Protein AF-A0A835M250-F1 (afdb_monomer_lite)

Secondary structure (DSSP, 8-state):
-------TTHHHH--SGGGGS---EEEEEEETTEEEEEETTS-EEEEETTT--EEEE---STTEEEEEEEEETTTTEEEEEEEETTTTT-S-EEEEEE--

InterPro domains:
  IPR057221 Repeat of unknown function DUF7899 [PF25463] (1-100)

Structure (mmCIF, N/CA/C/O backbone):
data_AF-A0A835M250-F1
#
_entry.id   AF-A0A835M250-F1
#
loop_
_atom_site.group_PDB
_atom_site.id
_atom_site.type_symbol
_atom_site.label_atom_id
_atom_site.label_alt_id
_atom_site.label_comp_id
_atom_site.label_asym_id
_atom_site.label_entity_id
_atom_site.label_seq_id
_atom_site.pdbx_PDB_ins_code
_atom_site.Cartn_x
_atom_site.Cartn_y
_atom_site.Cartn_z
_atom_site.occupancy
_atom_site.B_iso_or_equiv
_atom_site.auth_seq_id
_atom_site.auth_comp_id
_atom_site.auth_asym_id
_atom_site.auth_atom_id
_atom_site.pdbx_PDB_model_num
ATOM 1 N N . GLU A 1 1 ? -7.478 20.512 8.770 1.00 58.53 1 GLU A N 1
ATOM 2 C CA . GLU A 1 1 ? -6.194 19.859 8.443 1.00 58.53 1 GLU A CA 1
ATOM 3 C C . GLU A 1 1 ? -6.392 19.007 7.202 1.00 58.53 1 GLU A C 1
ATOM 5 O O . GLU A 1 1 ? -7.424 18.350 7.109 1.00 58.53 1 GLU A O 1
ATOM 10 N N . GLU A 1 2 ? -5.471 19.072 6.245 1.00 68.00 2 GLU A N 1
ATOM 11 C CA . GLU A 1 2 ? -5.554 18.348 4.969 1.00 68.00 2 GLU A CA 1
ATOM 12 C C . GLU A 1 2 ? -4.732 17.051 5.027 1.00 68.00 2 GLU A C 1
ATOM 14 O O . GLU A 1 2 ? -3.668 17.013 5.646 1.00 68.00 2 GLU A O 1
ATOM 19 N N . PHE A 1 3 ? -5.222 15.982 4.392 1.00 62.19 3 PHE A N 1
ATOM 20 C CA . PHE A 1 3 ? -4.489 14.720 4.267 1.00 62.19 3 PHE A CA 1
ATOM 21 C C . PHE A 1 3 ? -3.423 14.844 3.173 1.00 62.19 3 PHE A C 1
ATOM 23 O O . PHE A 1 3 ? -3.711 14.632 1.994 1.00 62.19 3 PHE A O 1
ATOM 30 N N . ASP A 1 4 ? -2.195 15.198 3.557 1.00 73.88 4 ASP A N 1
ATOM 31 C CA . ASP A 1 4 ? -1.096 15.331 2.601 1.00 73.88 4 ASP A CA 1
ATOM 32 C C . ASP A 1 4 ? -0.351 14.002 2.389 1.00 73.88 4 ASP A C 1
ATOM 34 O O . ASP A 1 4 ? 0.197 13.379 3.308 1.00 73.88 4 ASP A O 1
ATOM 38 N N . THR A 1 5 ? -0.336 13.564 1.133 1.00 71.38 5 THR A N 1
ATOM 39 C CA . THR A 1 5 ? 0.395 12.375 0.680 1.00 71.38 5 THR A CA 1
ATOM 40 C C . THR A 1 5 ? 1.833 12.695 0.285 1.00 71.38 5 THR A C 1
ATOM 42 O O . THR A 1 5 ? 2.636 11.776 0.143 1.00 71.38 5 THR A O 1
ATOM 45 N N . TYR A 1 6 ? 2.177 13.972 0.119 1.00 75.00 6 TYR A N 1
ATOM 46 C CA . TYR A 1 6 ? 3.508 14.426 -0.247 1.00 75.00 6 TYR A CA 1
ATOM 47 C C . TYR A 1 6 ? 4.422 14.487 0.986 1.00 75.00 6 TYR A C 1
ATOM 49 O O . TYR A 1 6 ? 4.054 15.013 2.034 1.00 75.00 6 TYR A O 1
ATOM 57 N N . ASP A 1 7 ? 5.629 13.925 0.885 1.00 74.56 7 ASP A N 1
ATOM 58 C CA . ASP A 1 7 ? 6.631 13.999 1.954 1.00 74.56 7 ASP A CA 1
ATOM 59 C C . ASP A 1 7 ? 8.048 13.928 1.387 1.00 74.56 7 ASP A C 1
ATOM 61 O O . ASP A 1 7 ? 8.486 12.900 0.861 1.00 74.56 7 ASP A O 1
ATOM 65 N N . LEU A 1 8 ? 8.790 15.022 1.575 1.00 68.12 8 LEU A N 1
ATOM 66 C CA . LEU A 1 8 ? 10.199 15.161 1.208 1.00 68.12 8 LEU A CA 1
ATOM 67 C C . LEU A 1 8 ? 11.086 14.029 1.743 1.00 68.12 8 LEU A C 1
ATOM 69 O O . LEU A 1 8 ? 11.988 13.587 1.033 1.00 68.12 8 LEU A O 1
ATOM 73 N N . ASN A 1 9 ? 10.817 13.515 2.944 1.00 70.25 9 ASN A N 1
ATOM 74 C CA . ASN A 1 9 ? 11.605 12.437 3.540 1.00 70.25 9 ASN A CA 1
ATOM 75 C C . ASN A 1 9 ? 11.316 11.089 2.875 1.00 70.25 9 ASN A C 1
ATOM 77 O O . ASN A 1 9 ? 12.230 10.301 2.631 1.00 70.25 9 ASN A O 1
ATOM 81 N N . ALA A 1 10 ? 10.061 10.837 2.505 1.00 67.12 10 ALA A N 1
ATOM 82 C CA . ALA A 1 10 ? 9.678 9.615 1.805 1.00 67.12 10 ALA A CA 1
ATOM 83 C C . ALA A 1 10 ? 10.222 9.575 0.369 1.00 67.12 10 ALA A C 1
ATOM 85 O O . ALA A 1 10 ? 10.525 8.511 -0.172 1.00 67.12 10 ALA A O 1
ATOM 86 N N . HIS A 1 11 ? 10.427 10.742 -0.245 1.00 66.25 11 HIS A N 1
ATOM 87 C CA . HIS A 1 11 ? 11.026 10.864 -1.574 1.00 66.25 11 HIS A CA 1
ATOM 88 C C . HIS A 1 11 ? 12.503 10.455 -1.638 1.00 66.25 11 HIS A C 1
ATOM 90 O O . HIS A 1 11 ? 12.987 10.116 -2.725 1.00 66.25 11 HIS A O 1
ATOM 96 N N . LEU A 1 12 ? 13.220 10.448 -0.509 1.00 67.75 12 LEU A N 1
ATOM 97 C CA . LEU A 1 12 ? 14.592 9.931 -0.442 1.00 67.75 12 LEU A CA 1
ATOM 98 C C . LEU A 1 12 ? 14.632 8.412 -0.646 1.00 67.75 12 LEU A C 1
ATOM 100 O O . LEU A 1 12 ? 15.565 7.909 -1.265 1.00 67.75 12 LEU A O 1
ATOM 104 N N . PHE A 1 13 ? 13.595 7.699 -0.196 1.00 74.25 13 PHE A N 1
ATOM 105 C CA . PHE A 1 13 ? 13.486 6.247 -0.338 1.00 74.25 13 PHE A CA 1
ATOM 106 C C . PHE A 1 13 ? 13.159 5.805 -1.773 1.00 74.25 13 PHE A C 1
ATOM 108 O O . PHE A 1 13 ? 13.428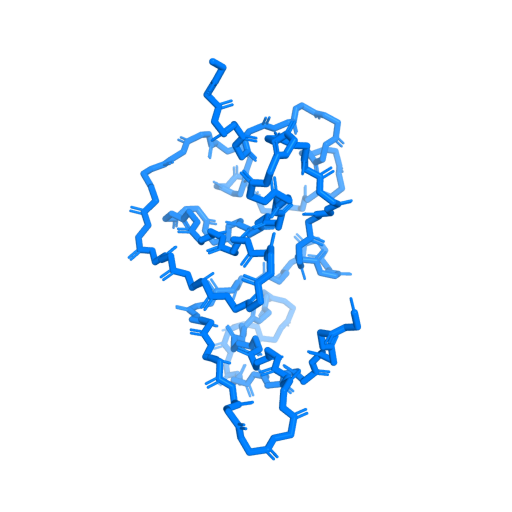 4.667 -2.135 1.00 74.25 13 PHE A O 1
ATOM 115 N N . MET A 1 14 ? 12.607 6.681 -2.621 1.00 76.31 14 MET A N 1
ATOM 116 C CA . MET A 1 14 ? 12.133 6.295 -3.956 1.00 76.31 14 MET A CA 1
ATOM 117 C C . MET A 1 14 ? 13.158 6.527 -5.069 1.00 76.31 14 MET A C 1
ATOM 119 O O . MET A 1 14 ? 13.813 7.572 -5.139 1.00 76.31 14 MET A O 1
ATOM 123 N N . ARG A 1 15 ? 13.265 5.562 -5.994 1.00 79.12 15 ARG A N 1
ATOM 124 C CA . ARG A 1 15 ? 14.199 5.618 -7.133 1.00 79.12 15 ARG A CA 1
ATOM 125 C C . ARG A 1 15 ? 13.583 6.274 -8.365 1.00 79.12 15 ARG A C 1
ATOM 127 O O . ARG A 1 15 ? 14.299 6.920 -9.125 1.00 79.12 15 ARG A O 1
ATOM 134 N N . LEU A 1 16 ? 12.272 6.140 -8.573 1.00 76.62 16 LEU A N 1
ATOM 135 C CA . LEU A 1 16 ? 11.601 6.709 -9.745 1.00 76.62 16 LEU A CA 1
ATOM 136 C C . LEU A 1 16 ? 11.250 8.183 -9.503 1.00 76.62 16 LEU A C 1
ATOM 138 O O . LEU A 1 16 ? 10.598 8.530 -8.524 1.00 76.62 16 LEU A O 1
ATOM 142 N N . GLN A 1 17 ? 11.673 9.064 -10.412 1.00 74.94 17 GLN A N 1
ATOM 143 C CA . GLN A 1 17 ? 11.523 10.518 -10.254 1.00 74.94 17 GLN A CA 1
ATOM 144 C C . GLN A 1 17 ? 10.057 10.967 -10.212 1.00 74.94 17 GLN A C 1
ATOM 146 O O . GLN A 1 17 ? 9.710 11.873 -9.461 1.00 74.94 17 GLN A O 1
ATOM 151 N N . PHE A 1 18 ? 9.175 10.313 -10.972 1.00 75.75 18 PHE A N 1
ATOM 152 C CA . PHE A 1 18 ? 7.754 10.671 -10.998 1.00 75.75 18 PHE A CA 1
ATOM 153 C C . PHE A 1 18 ? 7.041 10.376 -9.673 1.00 75.75 18 PHE A C 1
ATOM 155 O O . PHE A 1 18 ? 6.087 11.073 -9.339 1.00 75.75 18 PHE A O 1
ATOM 162 N N . LEU A 1 19 ? 7.536 9.409 -8.891 1.00 70.06 19 LEU A N 1
ATOM 163 C CA . LEU A 1 19 ? 7.029 9.122 -7.551 1.00 70.06 19 LEU A CA 1
ATOM 164 C C . LEU A 1 19 ? 7.319 10.275 -6.568 1.00 70.06 19 LEU A C 1
ATOM 166 O O . LEU A 1 19 ? 6.641 10.409 -5.554 1.00 70.06 19 LEU A O 1
ATOM 170 N N . LYS A 1 20 ? 8.299 11.139 -6.872 1.00 72.44 20 LYS A N 1
ATOM 171 C CA . LYS A 1 20 ? 8.720 12.256 -6.011 1.00 72.44 20 LYS A CA 1
ATOM 172 C C . LYS A 1 20 ? 7.897 13.529 -6.169 1.00 72.44 20 LYS A C 1
ATOM 174 O O . LYS A 1 20 ? 8.218 14.537 -5.556 1.00 72.44 20 LYS A O 1
ATOM 179 N N . LYS A 1 21 ? 6.881 13.518 -7.032 1.00 76.25 21 LYS A N 1
ATOM 180 C CA . LYS A 1 21 ? 6.069 14.694 -7.343 1.00 76.25 21 LYS A CA 1
ATOM 181 C C . LYS A 1 21 ? 4.692 14.571 -6.696 1.00 76.25 21 LYS A C 1
ATOM 183 O O . LYS A 1 21 ? 4.035 13.540 -6.836 1.00 76.25 21 LYS A O 1
ATOM 188 N N . GLY A 1 22 ? 4.230 15.651 -6.064 1.00 79.38 22 GLY A N 1
ATOM 189 C CA . GLY A 1 22 ? 2.831 15.787 -5.664 1.00 79.38 22 GLY A CA 1
ATOM 190 C C . GLY A 1 22 ? 1.921 15.634 -6.884 1.00 79.38 22 GLY A C 1
ATOM 191 O O . GLY A 1 22 ? 2.184 16.198 -7.951 1.00 79.38 22 GLY A O 1
ATOM 192 N N . SER A 1 23 ? 0.879 14.819 -6.762 1.00 87.44 23 SER A N 1
ATOM 193 C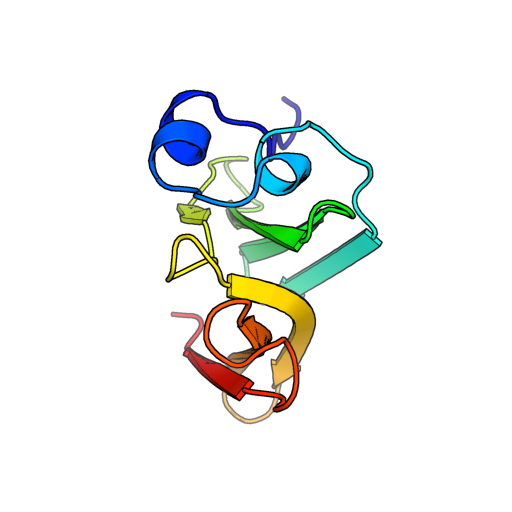 CA . SER A 1 23 ? -0.029 14.529 -7.870 1.00 87.44 23 SER A CA 1
ATOM 194 C C . SER A 1 23 ? -1.449 14.288 -7.373 1.00 87.44 23 SER A C 1
ATOM 196 O O . SER A 1 23 ? -1.686 14.150 -6.176 1.00 87.44 23 SER A O 1
ATOM 198 N N . LYS A 1 24 ? -2.407 14.285 -8.304 1.00 91.94 24 LYS A N 1
ATOM 199 C CA . LYS A 1 24 ? -3.819 14.076 -7.981 1.00 91.94 24 LYS A CA 1
ATOM 200 C C . LYS A 1 24 ? -4.025 12.684 -7.393 1.00 91.94 24 LYS A C 1
ATOM 202 O O . LYS A 1 24 ? -3.411 11.724 -7.855 1.00 91.94 24 LYS A O 1
ATOM 207 N N . ILE A 1 25 ? -4.932 12.577 -6.430 1.00 93.25 25 ILE A N 1
ATOM 208 C CA . ILE A 1 25 ? -5.412 11.286 -5.942 1.00 93.25 25 ILE A CA 1
ATOM 209 C C . ILE A 1 25 ? -6.321 10.672 -7.009 1.00 93.25 25 ILE A C 1
ATOM 211 O O . ILE A 1 25 ? -7.195 11.354 -7.545 1.00 93.25 25 ILE A O 1
ATOM 215 N N . ILE A 1 26 ? -6.072 9.409 -7.348 1.00 95.31 26 ILE A N 1
ATOM 216 C CA . ILE A 1 26 ? -6.807 8.661 -8.379 1.00 95.31 26 ILE A CA 1
ATOM 217 C C . ILE A 1 26 ? -7.672 7.547 -7.793 1.00 95.31 26 ILE A C 1
ATOM 219 O O . ILE A 1 26 ? -8.621 7.116 -8.438 1.00 95.31 26 ILE A O 1
ATOM 223 N N . GLU A 1 27 ? -7.374 7.100 -6.576 1.00 96.44 27 GLU A N 1
ATOM 224 C CA . GLU A 1 27 ? -8.144 6.073 -5.883 1.00 96.44 27 GLU A CA 1
ATOM 225 C C . GLU A 1 27 ? -8.096 6.335 -4.377 1.00 96.44 27 GLU A C 1
ATOM 227 O O . GLU A 1 27 ? -7.062 6.728 -3.826 1.00 96.44 27 GLU A O 1
ATOM 232 N N . ILE A 1 28 ? -9.240 6.140 -3.723 1.00 96.06 28 ILE A N 1
ATOM 233 C CA . ILE A 1 28 ? -9.390 6.217 -2.274 1.00 96.06 28 ILE A CA 1
ATOM 234 C C . ILE A 1 28 ? -10.113 4.951 -1.836 1.00 96.06 28 ILE A C 1
ATOM 236 O O . ILE A 1 28 ? -11.208 4.659 -2.317 1.00 96.06 28 ILE A O 1
ATOM 240 N N . VAL A 1 29 ? -9.510 4.218 -0.908 1.00 96.69 29 VAL A N 1
ATOM 241 C CA . VAL A 1 29 ? -10.110 3.045 -0.277 1.00 96.69 29 VAL A CA 1
ATOM 242 C C . VAL A 1 29 ? -10.249 3.337 1.206 1.00 96.69 29 VAL A C 1
ATOM 244 O O . VAL A 1 29 ? -9.265 3.627 1.876 1.00 96.69 29 VAL A O 1
ATOM 247 N N . ALA A 1 30 ? -11.471 3.263 1.722 1.00 95.25 30 ALA A N 1
ATOM 248 C CA . ALA A 1 30 ? -11.742 3.385 3.148 1.00 95.25 30 ALA A CA 1
ATOM 249 C C . ALA A 1 30 ? -12.094 2.009 3.718 1.00 95.25 30 ALA A C 1
ATOM 251 O O . ALA A 1 30 ? -12.958 1.311 3.178 1.00 95.25 30 ALA A O 1
ATOM 252 N N . ALA A 1 31 ? -11.423 1.624 4.800 1.00 94.44 31 ALA A N 1
ATOM 253 C CA . ALA A 1 31 ? -11.674 0.378 5.509 1.00 94.44 31 ALA A CA 1
ATOM 254 C C . ALA A 1 31 ? -11.401 0.570 7.005 1.00 94.44 31 ALA A C 1
ATOM 256 O O . ALA A 1 31 ? -10.323 1.025 7.387 1.00 94.44 31 ALA A O 1
ATOM 257 N N . LYS A 1 32 ? -12.381 0.210 7.847 1.00 90.31 32 LYS A N 1
ATOM 258 C CA . LYS A 1 32 ? -12.385 0.531 9.286 1.00 90.31 32 LYS A CA 1
ATOM 259 C C . LYS A 1 32 ? -12.150 2.038 9.496 1.00 90.31 32 LYS A C 1
ATOM 261 O O . LYS A 1 32 ? -12.785 2.845 8.821 1.00 90.31 32 LYS A O 1
ATOM 266 N N . ASP A 1 33 ? -11.213 2.401 10.367 1.00 92.44 33 ASP A N 1
ATOM 267 C CA . ASP A 1 33 ? -10.828 3.784 10.658 1.00 92.44 33 ASP A CA 1
ATOM 268 C C . ASP A 1 33 ? -9.639 4.267 9.811 1.00 92.44 33 ASP A C 1
ATOM 270 O O . ASP A 1 33 ? -9.024 5.288 10.131 1.00 92.44 33 ASP A O 1
ATOM 274 N N . VAL A 1 34 ? -9.294 3.549 8.734 1.00 94.69 34 VAL A N 1
ATOM 275 C CA . VAL A 1 34 ? -8.138 3.851 7.882 1.00 94.69 34 VAL A CA 1
ATOM 276 C C . VAL A 1 34 ? -8.577 4.240 6.471 1.00 94.69 34 VAL A C 1
ATOM 278 O O . VAL A 1 34 ? -9.374 3.559 5.822 1.00 94.69 34 VAL A O 1
ATOM 281 N N . ILE A 1 35 ? -8.013 5.341 5.978 1.00 95.06 35 ILE A N 1
ATOM 282 C CA . ILE A 1 35 ? -8.139 5.802 4.597 1.00 95.06 35 ILE A CA 1
ATOM 283 C C . ILE A 1 35 ? -6.823 5.527 3.881 1.00 95.06 35 ILE A C 1
ATOM 285 O O . ILE A 1 35 ? -5.770 6.016 4.287 1.00 95.06 35 ILE A O 1
ATOM 289 N N . PHE A 1 36 ? -6.895 4.787 2.784 1.00 96.00 36 PHE A N 1
ATOM 290 C CA . PHE A 1 36 ? -5.793 4.557 1.865 1.00 96.00 36 PHE A CA 1
ATOM 291 C C . PHE A 1 36 ? -5.996 5.411 0.622 1.00 96.00 36 PHE A C 1
ATOM 293 O O . PHE A 1 36 ? -7.073 5.414 0.026 1.00 96.00 36 PHE A O 1
ATOM 300 N N . THR A 1 37 ? -4.957 6.121 0.210 1.00 95.62 37 THR A N 1
ATOM 301 C CA . THR A 1 37 ? -4.996 6.990 -0.968 1.00 95.62 37 THR A CA 1
ATOM 302 C C . THR A 1 37 ? -3.915 6.577 -1.946 1.00 95.62 37 THR A C 1
ATOM 304 O O . THR A 1 37 ? -2.763 6.407 -1.539 1.00 95.62 37 THR A O 1
ATOM 307 N N . LEU A 1 38 ? -4.257 6.476 -3.226 1.00 95.62 38 LEU A N 1
ATOM 308 C CA . LEU A 1 38 ? -3.307 6.279 -4.315 1.00 95.62 38 LEU A CA 1
ATOM 309 C C . LEU A 1 38 ? -3.230 7.552 -5.153 1.00 95.62 38 LEU A C 1
ATOM 311 O O . LEU A 1 38 ? -4.227 8.010 -5.714 1.00 95.62 38 LEU A O 1
ATOM 315 N N . ALA A 1 39 ? -2.032 8.113 -5.257 1.00 93.44 39 ALA A N 1
ATOM 316 C CA . ALA A 1 39 ? -1.753 9.246 -6.120 1.00 93.44 39 ALA A CA 1
ATOM 317 C C . ALA A 1 39 ? -1.436 8.784 -7.551 1.00 93.44 39 ALA A C 1
ATOM 319 O O . ALA A 1 39 ? -0.937 7.680 -7.768 1.0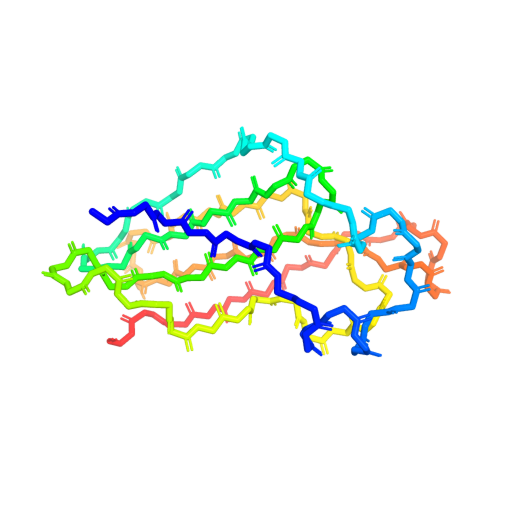0 93.44 39 ALA A O 1
ATOM 320 N N . GLN A 1 40 ? -1.662 9.648 -8.541 1.00 91.88 40 GLN A N 1
ATOM 321 C CA . GLN A 1 40 ? -1.343 9.386 -9.950 1.00 91.88 40 GLN A CA 1
ATOM 322 C C . GLN A 1 40 ? 0.144 9.059 -10.161 1.00 91.88 40 GLN A C 1
ATOM 324 O O . GLN A 1 40 ? 0.500 8.305 -11.064 1.00 91.88 40 GLN A O 1
ATOM 329 N N . SER A 1 41 ? 1.017 9.587 -9.304 1.00 90.12 41 SER A N 1
ATOM 330 C CA . SER A 1 41 ? 2.437 9.245 -9.260 1.00 90.12 41 SER A CA 1
ATOM 331 C C . SER A 1 41 ? 2.705 7.788 -8.874 1.00 90.12 41 SER A C 1
ATOM 333 O O . SER A 1 41 ? 3.846 7.367 -8.985 1.00 90.12 41 SER A O 1
ATOM 335 N N . SER A 1 42 ? 1.682 7.005 -8.503 1.00 91.88 42 SER A N 1
ATOM 336 C CA . SER A 1 42 ? 1.759 5.630 -7.976 1.00 91.88 42 SER A CA 1
ATOM 337 C C . SER A 1 42 ? 2.320 5.535 -6.554 1.00 91.88 42 SER A C 1
ATOM 339 O O . SER A 1 42 ? 2.773 4.475 -6.111 1.00 91.88 42 SER A O 1
ATOM 341 N N . PHE A 1 43 ? 2.277 6.659 -5.839 1.00 90.06 43 PHE A N 1
ATOM 342 C CA . PHE A 1 43 ? 2.607 6.743 -4.428 1.00 90.06 43 PHE A CA 1
ATOM 343 C C . PHE A 1 43 ? 1.356 6.538 -3.582 1.00 90.06 43 PHE A C 1
ATOM 345 O O . PHE A 1 43 ? 0.298 7.092 -3.894 1.00 90.06 43 PHE A O 1
ATOM 352 N N . CYS A 1 44 ? 1.471 5.737 -2.529 1.00 92.94 44 CYS A N 1
ATOM 353 C CA . CYS A 1 44 ? 0.335 5.379 -1.700 1.00 92.94 44 CYS A CA 1
ATOM 354 C C . CYS A 1 44 ? 0.616 5.614 -0.217 1.00 92.94 44 CYS A C 1
ATOM 356 O O . CYS A 1 44 ? 1.683 5.262 0.288 1.00 92.94 44 CYS A O 1
ATOM 358 N N . ALA A 1 45 ? -0.368 6.183 0.477 1.00 93.25 45 ALA A N 1
ATOM 359 C CA . ALA A 1 45 ? -0.314 6.484 1.900 1.00 93.25 45 ALA A CA 1
ATOM 360 C C . ALA A 1 45 ? -1.593 6.025 2.610 1.00 93.25 45 ALA A C 1
ATOM 362 O O . ALA A 1 45 ? -2.670 6.001 2.009 1.00 93.25 45 ALA A O 1
ATOM 363 N N . ALA A 1 46 ? -1.452 5.680 3.888 1.00 94.69 46 ALA A N 1
ATOM 364 C CA . ALA A 1 46 ? -2.546 5.359 4.798 1.00 94.69 46 ALA A CA 1
ATOM 365 C C . ALA A 1 46 ? -2.678 6.431 5.880 1.00 94.69 46 ALA A C 1
ATOM 367 O O . ALA A 1 46 ? -1.671 6.910 6.404 1.00 94.69 46 ALA A O 1
ATOM 368 N N . PHE A 1 47 ? -3.908 6.752 6.268 1.00 93.88 47 PHE A N 1
ATOM 369 C CA . PHE A 1 47 ? -4.224 7.743 7.292 1.00 93.88 47 PHE A CA 1
ATOM 370 C C . PHE A 1 47 ? -5.306 7.238 8.239 1.00 93.88 47 PHE A C 1
ATOM 372 O O . PHE A 1 47 ? -6.235 6.561 7.812 1.00 93.88 47 PHE A O 1
ATOM 379 N N . ILE A 1 48 ? -5.222 7.625 9.509 1.00 92.38 48 ILE A N 1
ATOM 380 C CA . ILE A 1 48 ? -6.290 7.421 10.488 1.00 92.38 48 ILE A CA 1
ATOM 381 C C . ILE A 1 48 ? -7.362 8.485 10.252 1.00 92.38 48 ILE A C 1
ATOM 383 O O . ILE A 1 48 ? -7.086 9.681 10.356 1.00 92.38 48 ILE A O 1
ATOM 387 N N . CYS A 1 49 ? -8.593 8.054 9.990 1.00 88.06 49 CYS A N 1
ATOM 388 C CA . CYS A 1 49 ? -9.719 8.930 9.678 1.00 88.06 49 CYS A CA 1
ATOM 389 C C . CYS A 1 49 ? -10.091 9.868 10.838 1.00 88.06 49 CYS A C 1
ATOM 391 O O . CYS A 1 49 ? -10.557 10.978 10.608 1.00 88.06 49 CYS A O 1
ATOM 393 N N . THR A 1 50 ? -9.898 9.436 12.087 1.00 87.62 50 THR A N 1
ATOM 394 C CA . THR A 1 50 ? -10.310 10.199 13.277 1.00 87.62 50 THR A CA 1
ATOM 395 C C . THR A 1 50 ? -9.310 11.272 13.698 1.00 87.62 50 THR A C 1
ATOM 397 O O . THR A 1 50 ? -9.699 12.267 14.301 1.00 87.62 50 THR A O 1
ATOM 400 N N . THR A 1 51 ? -8.022 11.078 13.406 1.00 89.00 51 THR A N 1
ATOM 401 C CA . THR A 1 51 ? -6.941 11.967 13.875 1.00 89.00 51 THR A CA 1
ATOM 402 C C . THR A 1 51 ? -6.227 12.699 12.747 1.00 89.00 51 THR A C 1
ATOM 404 O O . THR A 1 51 ? -5.289 13.443 13.014 1.00 89.00 51 THR A O 1
ATOM 407 N N . ASN A 1 52 ? -6.606 12.444 11.493 1.00 84.88 52 ASN A N 1
ATOM 408 C CA . ASN A 1 52 ? -5.909 12.895 10.288 1.00 84.88 52 ASN A CA 1
ATOM 409 C C . ASN A 1 52 ? -4.408 12.556 10.242 1.00 84.88 52 ASN A C 1
ATOM 411 O O . ASN A 1 52 ? -3.659 13.101 9.431 1.00 84.88 52 ASN A O 1
ATOM 415 N N . LYS A 1 53 ? -3.940 11.624 11.083 1.00 89.06 53 LYS A N 1
ATOM 416 C CA . LYS A 1 53 ? -2.533 11.231 11.126 1.00 89.06 53 LYS A CA 1
ATOM 417 C C . LYS A 1 53 ? -2.233 10.192 10.062 1.00 89.06 53 LYS A C 1
ATOM 419 O O . LYS A 1 53 ? -2.897 9.161 9.980 1.00 89.06 53 LYS A O 1
ATOM 424 N N . ARG A 1 54 ? -1.179 10.436 9.286 1.00 90.44 54 ARG A N 1
ATOM 425 C CA . ARG A 1 54 ? -0.625 9.444 8.365 1.00 90.44 54 ARG A CA 1
ATOM 426 C C . ARG A 1 54 ? 0.020 8.308 9.157 1.00 90.44 54 ARG A C 1
ATOM 428 O O . ARG A 1 54 ? 0.861 8.558 10.015 1.00 90.44 54 ARG A O 1
ATOM 435 N N . ILE A 1 55 ? -0.365 7.079 8.842 1.00 91.50 55 ILE A N 1
ATOM 436 C CA . ILE A 1 55 ? 0.160 5.853 9.449 1.00 91.50 55 ILE A CA 1
ATOM 437 C C . ILE A 1 55 ? 1.477 5.485 8.775 1.00 91.50 55 ILE A C 1
ATOM 439 O O . ILE A 1 55 ? 2.503 5.328 9.431 1.00 91.50 55 ILE A O 1
ATOM 443 N N . CYS A 1 56 ? 1.450 5.350 7.449 1.00 90.38 56 CYS A N 1
ATOM 444 C CA . CYS A 1 56 ? 2.588 4.880 6.673 1.00 90.38 56 CYS A CA 1
ATOM 445 C C . CYS A 1 56 ? 2.413 5.155 5.175 1.00 90.38 56 CYS A C 1
ATOM 447 O O . CYS A 1 56 ? 1.347 5.572 4.713 1.00 90.38 56 CYS A O 1
ATOM 449 N N . PHE A 1 57 ? 3.478 4.871 4.426 1.00 91.50 57 PHE A N 1
ATOM 450 C CA . PHE A 1 57 ? 3.424 4.665 2.983 1.00 91.50 57 PHE A CA 1
ATOM 451 C C . PHE A 1 57 ? 3.307 3.176 2.676 1.00 91.50 57 PHE A C 1
ATOM 453 O O . PHE A 1 57 ? 3.880 2.351 3.386 1.00 91.50 57 PHE A O 1
ATOM 460 N N . LEU A 1 58 ? 2.579 2.834 1.614 1.00 93.06 58 LEU A N 1
ATOM 461 C CA . LEU A 1 58 ? 2.357 1.437 1.226 1.00 93.06 58 LEU A CA 1
ATOM 462 C C . LEU A 1 58 ? 3.410 0.920 0.242 1.00 93.06 58 LEU A C 1
ATOM 464 O O . LEU A 1 58 ? 3.518 -0.291 0.060 1.00 93.06 58 LEU A O 1
ATOM 468 N N . ASN A 1 59 ? 4.174 1.798 -0.408 1.00 93.06 59 ASN A N 1
ATOM 469 C CA . ASN A 1 59 ? 5.271 1.383 -1.279 1.00 93.06 59 ASN A CA 1
ATOM 470 C C . ASN A 1 59 ? 6.373 0.719 -0.428 1.00 93.06 59 ASN A C 1
ATOM 472 O O . ASN A 1 59 ? 6.913 1.346 0.481 1.00 93.06 59 ASN A O 1
ATOM 476 N N . ILE A 1 60 ? 6.720 -0.536 -0.730 1.00 92.62 60 ILE A N 1
ATOM 477 C CA . ILE A 1 60 ? 7.741 -1.319 -0.006 1.00 92.62 60 ILE A CA 1
ATOM 478 C C . ILE A 1 60 ? 9.089 -1.352 -0.728 1.00 92.62 60 ILE A C 1
ATOM 480 O O . ILE A 1 60 ? 10.082 -1.785 -0.148 1.00 92.62 60 ILE A O 1
ATOM 484 N N . SER A 1 61 ? 9.130 -0.926 -1.994 1.00 92.62 61 SER A N 1
ATOM 485 C CA . SER A 1 61 ? 10.358 -0.878 -2.790 1.00 92.62 61 SER A CA 1
ATOM 486 C C . SER A 1 61 ? 10.519 0.464 -3.506 1.00 92.62 61 SER A C 1
ATOM 488 O O . SER A 1 61 ? 9.527 1.012 -3.994 1.00 92.62 61 SER A O 1
ATOM 490 N N . PRO A 1 62 ? 11.758 0.972 -3.656 1.00 90.19 62 PRO A N 1
ATOM 491 C CA . PRO A 1 62 ? 12.063 2.187 -4.416 1.00 90.19 62 PRO A CA 1
ATOM 492 C C . PRO A 1 62 ? 11.577 2.202 -5.874 1.00 90.19 62 PRO A C 1
ATOM 494 O O . PRO A 1 62 ? 11.496 3.276 -6.478 1.00 90.19 62 PRO A O 1
ATOM 497 N N . ASP A 1 63 ? 11.358 1.030 -6.466 1.00 93.25 63 ASP A N 1
ATOM 498 C CA . ASP A 1 63 ? 10.978 0.830 -7.865 1.00 93.25 63 ASP A CA 1
ATOM 499 C C . ASP A 1 63 ? 9.571 0.230 -8.041 1.00 93.25 63 ASP A C 1
ATOM 501 O O . ASP A 1 63 ? 9.195 -0.121 -9.164 1.00 93.25 63 ASP A O 1
ATOM 505 N N . GLU A 1 64 ? 8.804 0.121 -6.951 1.00 94.88 64 GLU A N 1
ATOM 506 C CA . GLU A 1 64 ? 7.416 -0.338 -6.962 1.00 94.88 64 GLU A CA 1
ATOM 507 C C . GLU A 1 64 ? 6.477 0.775 -7.442 1.00 94.88 64 GLU A C 1
ATOM 509 O O . GLU A 1 64 ? 6.493 1.901 -6.943 1.00 94.88 64 GLU A O 1
ATOM 514 N N . VAL A 1 65 ? 5.601 0.424 -8.379 1.00 95.06 65 VAL A N 1
ATOM 515 C CA . VAL A 1 65 ? 4.553 1.284 -8.926 1.00 95.06 65 VAL A CA 1
ATOM 516 C C . VAL A 1 65 ? 3.207 0.640 -8.608 1.00 95.06 65 VAL A C 1
ATOM 518 O O . VAL A 1 65 ? 2.808 -0.334 -9.253 1.00 95.06 65 VAL A O 1
ATOM 521 N N . ILE A 1 66 ? 2.510 1.173 -7.604 1.00 96.69 66 ILE A N 1
ATOM 522 C CA . ILE A 1 66 ? 1.171 0.713 -7.214 1.00 96.69 66 ILE A CA 1
ATOM 523 C C . ILE A 1 66 ? 0.152 1.180 -8.257 1.00 96.69 66 ILE A C 1
ATOM 525 O O . ILE A 1 66 ? 0.149 2.339 -8.668 1.00 96.69 66 ILE A O 1
ATOM 529 N N . ARG A 1 67 ? -0.701 0.259 -8.707 1.00 96.62 67 ARG A N 1
ATOM 530 C CA . ARG A 1 67 ? -1.692 0.479 -9.770 1.00 96.62 67 ARG A CA 1
ATOM 531 C C . ARG A 1 67 ? -3.127 0.487 -9.267 1.00 96.62 67 ARG A C 1
ATOM 533 O O . ARG A 1 67 ? -3.948 1.153 -9.885 1.00 96.62 67 ARG A O 1
ATOM 540 N N . SER A 1 68 ? -3.419 -0.267 -8.209 1.00 97.25 68 SER A N 1
ATOM 541 C CA . SER A 1 68 ? -4.746 -0.296 -7.594 1.00 97.25 68 SER A CA 1
ATOM 542 C C . SER A 1 68 ? -4.691 -0.833 -6.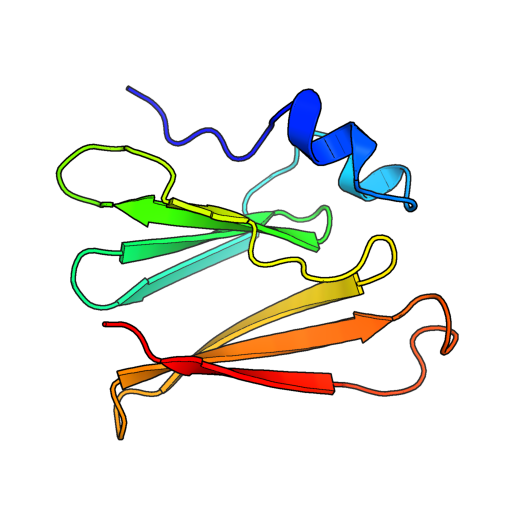165 1.00 97.25 68 SER A C 1
ATOM 544 O O . SER A 1 68 ? -3.783 -1.594 -5.801 1.00 97.25 68 SER A O 1
ATOM 546 N N . LEU A 1 69 ? -5.681 -0.435 -5.373 1.00 97.81 69 LEU A N 1
ATOM 547 C CA . LEU A 1 69 ? -5.943 -0.883 -4.016 1.00 97.81 69 LEU A CA 1
ATOM 548 C C . LEU A 1 69 ? -7.340 -1.505 -3.938 1.00 97.81 69 LEU A C 1
ATOM 550 O O . LEU A 1 69 ? -8.328 -0.902 -4.337 1.00 97.81 69 LEU A O 1
ATOM 554 N N . LEU A 1 70 ? -7.451 -2.700 -3.365 1.00 97.19 70 LEU A N 1
ATOM 555 C CA . LEU A 1 70 ? -8.728 -3.404 -3.246 1.00 97.19 70 LEU A CA 1
ATOM 556 C C . LEU A 1 70 ? -8.946 -3.820 -1.797 1.00 97.19 70 LEU A C 1
ATOM 558 O O . LEU A 1 70 ? -8.133 -4.544 -1.225 1.00 97.19 70 LEU A O 1
ATOM 562 N N . TYR A 1 71 ? -10.054 -3.394 -1.197 1.00 97.25 71 TYR A N 1
ATOM 563 C CA . TYR A 1 71 ? -10.420 -3.859 0.136 1.00 97.25 71 TYR A CA 1
ATOM 564 C C . TYR A 1 71 ? -11.136 -5.210 0.061 1.00 97.25 71 TYR A C 1
ATOM 566 O O . TYR A 1 71 ? -12.245 -5.322 -0.467 1.00 97.25 71 TYR A O 1
ATOM 574 N N . ASN A 1 72 ? -10.507 -6.239 0.621 1.00 96.62 72 ASN A N 1
ATOM 575 C CA . ASN A 1 72 ? -11.098 -7.551 0.793 1.00 96.62 72 ASN A CA 1
ATOM 576 C C . ASN A 1 72 ? -11.912 -7.595 2.091 1.00 96.62 72 ASN A C 1
ATOM 578 O O . ASN A 1 72 ? -11.378 -7.776 3.185 1.00 96.62 72 ASN A O 1
ATOM 582 N N . LYS A 1 73 ? -13.233 -7.481 1.944 1.00 94.50 73 LYS A N 1
ATOM 583 C CA . LYS A 1 73 ? -14.187 -7.530 3.059 1.00 94.50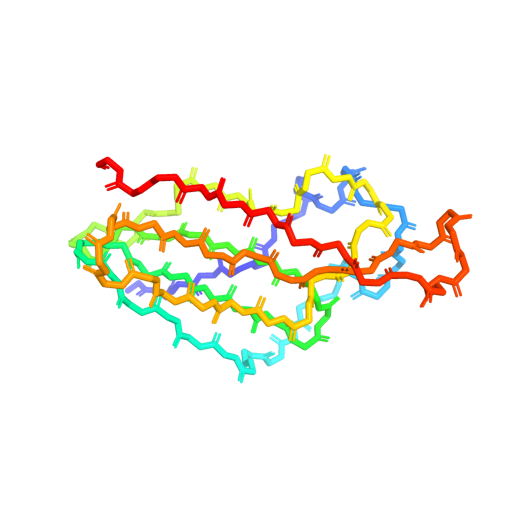 73 LYS A CA 1
ATOM 584 C C . LYS A 1 73 ? -14.263 -8.896 3.743 1.00 94.50 73 LYS A C 1
ATOM 586 O O . LYS A 1 73 ? -14.698 -8.959 4.882 1.00 94.50 73 LYS A O 1
ATOM 591 N N . ASN A 1 74 ? -13.872 -9.977 3.065 1.00 95.50 74 ASN A N 1
ATOM 592 C CA . ASN A 1 74 ? -14.018 -11.331 3.604 1.00 95.50 74 ASN A CA 1
ATOM 593 C C . ASN A 1 74 ? -13.052 -11.614 4.761 1.00 95.50 74 ASN A C 1
ATOM 595 O O . ASN A 1 74 ? -13.391 -12.344 5.682 1.00 95.50 74 ASN A O 1
ATOM 599 N N . ASN A 1 75 ? -11.840 -11.065 4.699 1.00 94.88 75 ASN A N 1
ATOM 600 C CA . ASN A 1 75 ? -10.803 -11.268 5.714 1.00 94.88 75 ASN A CA 1
ATOM 601 C C . ASN A 1 75 ? -10.169 -9.949 6.175 1.00 94.88 75 ASN A C 1
ATOM 603 O O . ASN A 1 75 ? -9.043 -9.949 6.663 1.00 94.88 75 ASN A O 1
ATOM 607 N N . GLU A 1 76 ? -10.879 -8.839 5.968 1.00 95.75 76 GLU A N 1
ATOM 608 C CA . GLU A 1 76 ? -10.502 -7.501 6.428 1.00 95.75 76 GLU A CA 1
ATOM 609 C C . GLU A 1 76 ? -9.073 -7.089 6.043 1.00 95.75 76 GLU A C 1
ATOM 611 O O . GLU A 1 76 ? -8.323 -6.526 6.839 1.00 95.75 76 GLU A O 1
ATOM 616 N N . SER A 1 77 ? -8.688 -7.360 4.798 1.00 96.88 77 SER A N 1
ATOM 617 C CA . SER A 1 77 ? -7.344 -7.063 4.304 1.00 96.88 77 SER A CA 1
ATOM 618 C C . SER A 1 77 ? -7.363 -6.118 3.111 1.00 96.88 77 SER A C 1
ATOM 620 O O . SER A 1 77 ? -8.320 -6.065 2.339 1.00 96.88 77 SER A O 1
ATOM 622 N N . LEU A 1 78 ? -6.283 -5.363 2.945 1.00 97.50 78 LEU A N 1
ATOM 623 C CA . LEU A 1 78 ? -6.031 -4.575 1.753 1.00 97.50 78 LEU A CA 1
ATOM 624 C C . LEU A 1 78 ? -5.177 -5.382 0.777 1.00 97.50 78 LEU A C 1
ATOM 626 O O . LEU A 1 78 ? -4.091 -5.846 1.119 1.00 97.50 78 LEU A O 1
ATOM 630 N N . ILE A 1 79 ? -5.641 -5.505 -0.458 1.00 97.75 79 ILE A N 1
ATOM 631 C CA . ILE A 1 79 ? -4.862 -6.044 -1.564 1.00 97.75 79 ILE A CA 1
ATOM 632 C C . ILE A 1 79 ? -4.242 -4.864 -2.314 1.00 97.75 79 ILE A C 1
ATOM 634 O O . ILE A 1 79 ? -4.945 -4.010 -2.851 1.00 97.75 79 ILE A O 1
ATOM 638 N N . THR A 1 80 ? -2.915 -4.816 -2.353 1.00 98.00 80 THR A N 1
ATOM 639 C CA . THR A 1 80 ? -2.136 -3.880 -3.166 1.00 98.00 80 THR A CA 1
ATOM 640 C C . THR A 1 80 ? -1.721 -4.572 -4.456 1.00 98.00 80 THR A C 1
ATOM 642 O O . THR A 1 80 ? -1.085 -5.629 -4.415 1.00 98.00 80 THR A O 1
ATOM 645 N N . VAL A 1 81 ? -2.056 -3.969 -5.596 1.00 98.06 81 VAL A N 1
ATOM 646 C CA . VAL A 1 81 ? -1.636 -4.439 -6.919 1.00 98.06 81 VAL A CA 1
ATOM 647 C C . VAL A 1 81 ? -0.551 -3.511 -7.443 1.00 98.06 81 VAL A C 1
ATOM 649 O O . VAL A 1 81 ? -0.776 -2.307 -7.585 1.00 98.06 81 VAL A O 1
ATOM 652 N N . SER A 1 82 ? 0.624 -4.054 -7.746 1.00 97.75 82 SER A N 1
ATOM 653 C CA . SER A 1 82 ? 1.778 -3.274 -8.189 1.00 97.75 82 SER A CA 1
ATOM 654 C C . SER A 1 82 ? 2.552 -3.940 -9.326 1.00 97.75 82 SER A C 1
ATOM 656 O O . SER A 1 82 ? 2.387 -5.120 -9.636 1.00 97.75 82 SER A O 1
ATOM 658 N N . VAL A 1 83 ? 3.386 -3.139 -9.985 1.00 97.38 83 VAL A N 1
ATOM 659 C CA . VAL A 1 83 ? 4.396 -3.568 -10.959 1.00 97.38 83 VAL A CA 1
ATOM 660 C C . VAL A 1 83 ? 5.745 -2.979 -10.557 1.00 97.38 83 VAL A C 1
ATOM 662 O O . VAL A 1 83 ? 5.794 -1.950 -9.885 1.00 97.38 83 VAL A O 1
ATOM 665 N N . TYR A 1 84 ? 6.840 -3.604 -10.980 1.00 95.81 84 TYR A N 1
ATOM 666 C CA . TYR A 1 84 ? 8.191 -3.204 -10.578 1.00 95.81 84 TYR A CA 1
ATOM 667 C C . TYR A 1 84 ? 9.029 -2.799 -11.785 1.00 95.81 84 TYR A C 1
ATOM 669 O O . TYR A 1 84 ? 8.990 -3.462 -12.824 1.00 95.81 84 TYR A O 1
ATOM 677 N N . ALA A 1 85 ? 9.816 -1.729 -11.647 1.00 94.12 85 ALA A N 1
ATOM 678 C CA . ALA A 1 85 ? 10.696 -1.290 -12.730 1.00 94.12 85 ALA A CA 1
ATOM 679 C C . ALA A 1 85 ? 11.852 -2.274 -12.974 1.00 94.12 85 ALA A C 1
ATOM 681 O O . ALA A 1 85 ? 12.289 -2.427 -14.113 1.00 94.12 85 ALA A O 1
ATOM 682 N N . SER A 1 86 ? 12.336 -2.959 -11.932 1.00 94.38 86 SER A N 1
ATOM 683 C CA . SER A 1 86 ? 13.340 -4.031 -12.048 1.00 94.38 86 SER A CA 1
ATOM 684 C C . SER A 1 86 ? 12.909 -5.152 -12.997 1.00 94.38 86 SER A C 1
ATOM 686 O O . SER A 1 86 ? 13.721 -5.622 -13.788 1.00 94.38 86 SER A O 1
ATOM 688 N N . ASP A 1 87 ? 11.623 -5.499 -13.001 1.00 95.06 87 ASP A N 1
ATOM 689 C CA . ASP A 1 87 ? 11.026 -6.499 -13.896 1.00 95.06 87 ASP A CA 1
ATOM 690 C C . ASP A 1 87 ? 10.413 -5.874 -15.164 1.00 95.06 87 ASP A C 1
ATOM 692 O O . ASP A 1 87 ? 9.516 -6.430 -15.792 1.00 95.06 87 ASP A O 1
ATOM 696 N N . HIS A 1 88 ? 10.843 -4.660 -15.527 1.00 94.88 88 HIS A N 1
ATOM 697 C CA . HIS A 1 88 ? 10.392 -3.960 -16.738 1.00 94.88 88 HIS A CA 1
ATOM 698 C C . HIS A 1 88 ? 8.863 -3.803 -16.798 1.00 94.88 88 HIS A C 1
ATOM 700 O O . HIS A 1 88 ? 8.267 -3.763 -17.872 1.00 94.88 88 HIS A O 1
ATOM 706 N N . PHE A 1 89 ? 8.225 -3.722 -15.626 1.00 94.31 89 PHE A N 1
ATOM 707 C CA . PHE A 1 89 ? 6.773 -3.680 -15.464 1.00 94.31 89 PHE A CA 1
ATOM 708 C C . PHE A 1 89 ? 6.029 -4.870 -16.100 1.00 94.31 89 PHE A C 1
ATOM 710 O O . PHE A 1 89 ? 4.849 -4.746 -16.422 1.00 94.31 89 PHE A O 1
ATOM 717 N N . SER A 1 90 ? 6.705 -6.008 -16.291 1.00 95.81 90 SER A N 1
ATOM 718 C CA . SER A 1 90 ? 6.197 -7.143 -17.067 1.00 95.81 90 SER A CA 1
ATOM 719 C C . SER A 1 90 ? 5.192 -8.006 -16.302 1.00 95.81 90 SER A C 1
ATOM 721 O O . SER A 1 90 ? 4.280 -8.572 -16.906 1.00 95.81 90 SER A O 1
ATOM 723 N N . SER A 1 91 ? 5.319 -8.082 -14.974 1.00 96.50 91 SER A N 1
ATOM 724 C CA . SER A 1 91 ? 4.448 -8.900 -14.136 1.00 96.50 91 SER A CA 1
ATOM 725 C C . SER A 1 91 ? 3.700 -8.086 -13.081 1.00 96.50 91 SER A C 1
ATOM 727 O O . SER A 1 91 ? 4.256 -7.212 -12.410 1.00 96.50 91 SER A O 1
ATOM 729 N N . LEU A 1 92 ? 2.414 -8.410 -12.920 1.00 97.00 92 LEU A N 1
ATOM 730 C CA . LEU A 1 92 ? 1.588 -7.912 -11.825 1.00 97.00 92 LEU A CA 1
ATOM 731 C C . LEU A 1 92 ? 1.922 -8.679 -10.548 1.00 97.00 92 LEU A C 1
ATOM 733 O O . LEU A 1 92 ? 1.915 -9.912 -10.525 1.00 97.00 92 LEU A O 1
ATOM 737 N N . LYS A 1 93 ? 2.184 -7.941 -9.473 1.00 97.31 93 LYS A N 1
ATOM 738 C CA . LYS A 1 93 ? 2.366 -8.478 -8.127 1.00 97.31 93 LYS A CA 1
ATOM 739 C C . LYS A 1 93 ? 1.177 -8.070 -7.270 1.00 97.31 93 LYS A C 1
ATOM 741 O O . LYS A 1 93 ? 0.743 -6.922 -7.305 1.00 97.31 93 LYS A O 1
ATOM 746 N N . CYS A 1 94 ? 0.655 -9.025 -6.509 1.00 97.31 94 CYS A N 1
ATOM 747 C CA . CYS A 1 94 ? -0.407 -8.785 -5.541 1.00 97.31 94 CYS A CA 1
ATOM 748 C C . CYS A 1 94 ? 0.141 -9.046 -4.142 1.00 97.31 94 CYS A C 1
ATOM 750 O O . CYS A 1 94 ? 0.711 -10.109 -3.888 1.00 97.31 94 CYS A O 1
ATOM 752 N N . ARG A 1 95 ? -0.047 -8.090 -3.234 1.00 96.94 95 ARG A N 1
ATOM 753 C CA . ARG A 1 95 ? 0.287 -8.225 -1.815 1.00 96.94 95 ARG A CA 1
ATOM 754 C C . ARG A 1 95 ? -0.973 -8.027 -0.994 1.00 96.94 95 ARG A C 1
ATOM 756 O O . ARG A 1 95 ? -1.711 -7.082 -1.234 1.00 96.94 95 ARG A O 1
ATOM 763 N N . THR A 1 96 ? -1.194 -8.903 -0.022 1.00 97.00 96 THR A N 1
ATOM 764 C CA . THR A 1 96 ? -2.278 -8.755 0.952 1.00 97.00 96 THR A CA 1
ATOM 765 C C . THR A 1 96 ? -1.701 -8.234 2.262 1.00 97.00 96 THR A C 1
ATOM 767 O O . THR A 1 96 ? -0.722 -8.787 2.761 1.00 97.00 96 THR A O 1
ATOM 770 N N . THR A 1 97 ? -2.300 -7.184 2.814 1.00 95.50 97 THR A N 1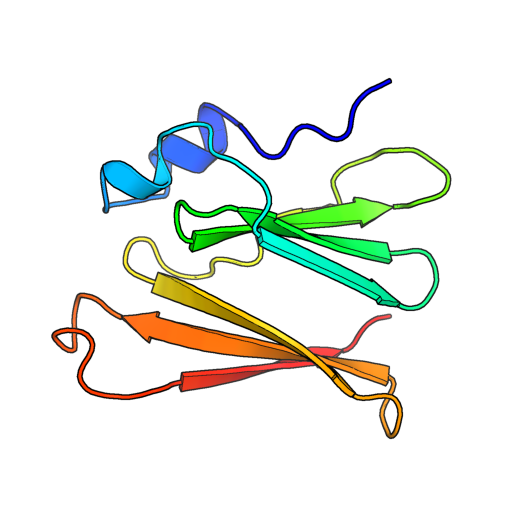
ATOM 771 C CA . THR A 1 97 ? -1.925 -6.572 4.091 1.00 95.50 97 THR A CA 1
ATOM 772 C C . THR A 1 97 ? -3.155 -6.564 5.002 1.00 95.50 97 THR A C 1
ATOM 774 O O . THR A 1 97 ? -4.137 -5.905 4.659 1.00 95.50 97 THR A O 1
ATOM 777 N N . PRO A 1 98 ? -3.154 -7.310 6.122 1.00 94.94 98 PRO A N 1
ATOM 778 C CA . PRO A 1 98 ? -4.234 -7.250 7.106 1.00 94.94 98 PRO A CA 1
ATOM 779 C C . PRO A 1 98 ? -4.429 -5.826 7.634 1.00 94.94 98 PRO A C 1
ATOM 781 O O . PRO A 1 98 ? -3.456 -5.089 7.793 1.00 94.94 98 PRO A O 1
ATOM 784 N N . ILE A 1 99 ? -5.680 -5.441 7.881 1.00 91.50 99 ILE A N 1
ATOM 785 C CA . ILE A 1 99 ? -6.022 -4.158 8.498 1.00 91.50 99 ILE A CA 1
ATOM 786 C C . ILE A 1 99 ? -6.391 -4.454 9.952 1.00 91.50 99 ILE A C 1
ATOM 788 O O . ILE A 1 99 ? -7.520 -4.864 10.230 1.00 91.50 99 ILE A O 1
ATOM 792 N N . GLU A 1 100 ? -5.419 -4.307 10.850 1.00 78.56 100 GLU A N 1
ATOM 793 C CA . GLU A 1 100 ? -5.589 -4.467 12.304 1.00 78.56 100 GLU A CA 1
ATOM 794 C C . GLU A 1 100 ? -6.093 -3.179 12.957 1.00 78.56 100 GLU A C 1
ATOM 796 O O . GLU A 1 100 ? -5.550 -2.094 12.639 1.00 78.56 100 GLU A O 1
#

pLDDT: mean 89.07, std 9.98, range [58.53, 98.06]

Foldseek 3Di:
DDLDLADPVVLVQADDPLLNDDADWDDWDDADQKIWTAGPSQWIWIAGNVPSDTDDTPDPHNFKRWDDWDQDPVQQWIWTWIAGVVVVSPDIDIDIGHDD

Radius of gyration: 13.14 Å; chains: 1; bounding box: 29×31×31 Å

Sequence (100 aa):
EEFDTYDLNAHLFMRLQFLKKGSKIIEIVAAKDVIFTLAQSSFCAAFICTTNKRICFLNISPDEVIRSLLYNKNNESLITVSVYASDHFSSLKCRTTPIE

Organism: NCBI:txid261450